Protein AF-A0A6B1GG24-F1 (afdb_monomer)

Radius of gyration: 11.5 Å; Cα contacts (8 Å, |Δi|>4): 81; chains: 1; bounding box: 32×20×30 Å

Nearest PDB structures (foldseek):
  6ok1-assembly1_A  TM=8.761E-01  e=1.123E-01  Thermomonospora curvata DSM 43183
  6ok1-assembly1_C  TM=8.633E-01  e=3.580E-01  Thermomonospora curvata DSM 43183
  1jic-assembly1_A  TM=4.917E-01  e=9.447E+00  Saccharolobus solfataricus

Structure (mmCIF, N/CA/C/O backbone):
data_AF-A0A6B1GG24-F1
#
_entry.id   AF-A0A6B1GG24-F1
#
loop_
_atom_site.group_PDB
_atom_site.id
_atom_site.type_symbol
_atom_site.label_atom_id
_atom_site.label_alt_id
_atom_site.label_comp_id
_atom_site.label_asym_id
_atom_site.label_entity_id
_atom_site.label_seq_id
_atom_site.pdbx_PDB_ins_code
_atom_site.Cartn_x
_atom_site.Cartn_y
_atom_site.Cartn_z
_atom_site.occupancy
_atom_site.B_iso_or_equiv
_atom_site.auth_seq_id
_atom_site.auth_comp_id
_atom_site.auth_asym_id
_atom_site.auth_atom_id
_atom_site.pdbx_PDB_model_num
ATOM 1 N N . MET A 1 1 ? -10.554 -8.559 -2.620 1.00 59.00 1 MET A N 1
ATOM 2 C CA . MET A 1 1 ? -9.077 -8.464 -2.724 1.00 59.00 1 MET A CA 1
ATOM 3 C C . MET A 1 1 ? -8.784 -7.739 -4.007 1.00 59.00 1 MET A C 1
ATOM 5 O O . MET A 1 1 ? -8.610 -8.332 -5.066 1.00 59.00 1 MET A O 1
ATOM 9 N N . GLU A 1 2 ? -8.811 -6.433 -3.882 1.00 85.69 2 GLU A N 1
ATOM 10 C CA . GLU A 1 2 ? -8.504 -5.464 -4.905 1.00 85.69 2 GLU A CA 1
ATOM 11 C C . GLU A 1 2 ? -6.988 -5.233 -4.848 1.00 85.69 2 GLU A C 1
ATOM 13 O O . GLU A 1 2 ? -6.407 -5.120 -3.768 1.00 85.69 2 GLU A O 1
ATOM 18 N N . ILE A 1 3 ? -6.320 -5.253 -6.001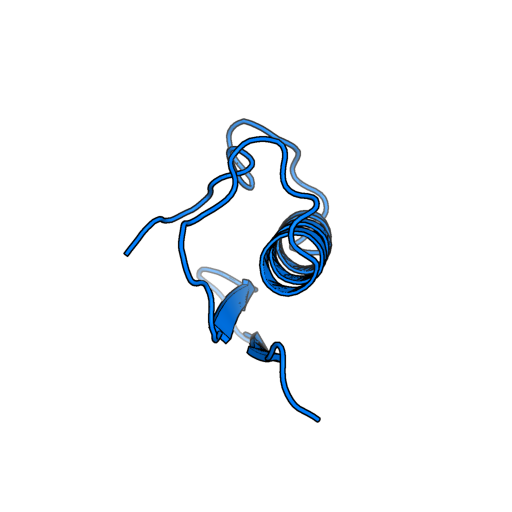 1.00 92.62 3 ILE A N 1
ATOM 19 C CA . ILE A 1 3 ? -4.858 -5.166 -6.096 1.00 92.62 3 ILE A CA 1
ATOM 20 C C . ILE A 1 3 ? -4.518 -4.054 -7.082 1.00 92.62 3 ILE A C 1
ATOM 22 O O . ILE A 1 3 ? -5.110 -3.990 -8.156 1.00 92.62 3 ILE A O 1
ATOM 26 N N . TYR A 1 4 ? -3.548 -3.208 -6.722 1.00 94.19 4 TYR A N 1
ATOM 27 C CA . TYR A 1 4 ? -3.074 -2.096 -7.553 1.00 94.19 4 TYR A CA 1
ATOM 28 C C . TYR A 1 4 ? -4.210 -1.178 -8.029 1.00 94.19 4 TYR A C 1
ATOM 30 O O . TYR A 1 4 ? -4.312 -0.861 -9.210 1.00 94.19 4 TYR A O 1
ATOM 38 N N . THR A 1 5 ? -5.050 -0.725 -7.100 1.00 97.19 5 THR A N 1
ATOM 39 C CA . THR A 1 5 ? -6.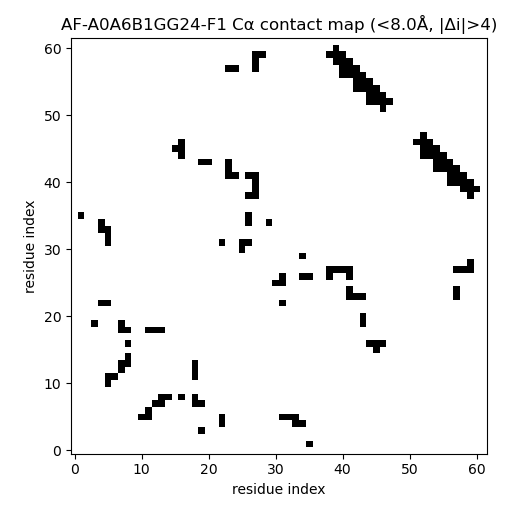181 0.197 -7.326 1.00 97.19 5 THR A CA 1
ATOM 40 C C . THR A 1 5 ? -5.774 1.528 -7.962 1.00 97.19 5 THR A C 1
ATOM 42 O O . THR A 1 5 ? -6.554 2.123 -8.700 1.00 97.19 5 THR A O 1
ATOM 45 N N . SER A 1 6 ? -4.533 1.974 -7.759 1.00 96.88 6 SER A N 1
ATOM 46 C CA . SER A 1 6 ? -3.962 3.127 -8.461 1.00 96.88 6 SER A CA 1
ATOM 47 C C . SER A 1 6 ? -3.431 2.813 -9.867 1.00 96.88 6 SER A C 1
ATOM 49 O O . SER A 1 6 ? -3.161 3.726 -10.642 1.00 96.88 6 SER A O 1
ATOM 51 N N . GLY A 1 7 ? -3.262 1.530 -10.202 1.00 96.94 7 GLY A N 1
ATOM 52 C CA . GLY A 1 7 ? -2.546 1.038 -11.381 1.00 96.94 7 GLY A CA 1
ATOM 53 C C . GLY A 1 7 ? -1.118 0.546 -11.094 1.00 96.94 7 GLY A C 1
ATOM 54 O O . GLY A 1 7 ? -0.516 -0.117 -11.944 1.00 96.94 7 GLY A O 1
ATOM 55 N N . GLY A 1 8 ? -0.581 0.828 -9.900 1.00 95.25 8 GLY A N 1
ATOM 56 C CA . GLY A 1 8 ? 0.741 0.385 -9.444 1.00 95.25 8 GLY A CA 1
ATOM 57 C C . GLY A 1 8 ? 1.892 0.781 -10.377 1.00 95.25 8 GLY A C 1
ATOM 58 O O . GLY A 1 8 ? 1.771 1.690 -11.197 1.00 95.25 8 GLY A O 1
ATOM 59 N N . ASN A 1 9 ? 3.003 0.040 -10.304 1.00 94.25 9 ASN A N 1
ATOM 60 C CA . ASN A 1 9 ? 4.218 0.313 -11.089 1.00 94.25 9 ASN A CA 1
ATOM 61 C C . ASN A 1 9 ? 4.007 0.379 -12.609 1.00 94.25 9 ASN A C 1
ATOM 63 O O . ASN A 1 9 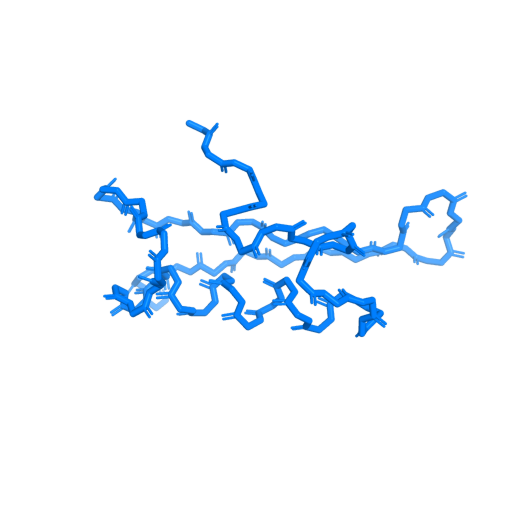? 4.821 0.970 -13.315 1.00 94.25 9 ASN A O 1
ATOM 67 N N . LEU A 1 10 ? 2.963 -0.280 -13.119 1.00 94.69 10 LEU A N 1
ATOM 68 C CA . LEU A 1 10 ? 2.730 -0.404 -14.553 1.00 94.69 10 LEU A CA 1
ATOM 69 C C . LEU A 1 10 ? 1.956 0.783 -15.135 1.00 94.69 10 LEU A C 1
ATOM 71 O O . LEU A 1 10 ? 2.231 1.17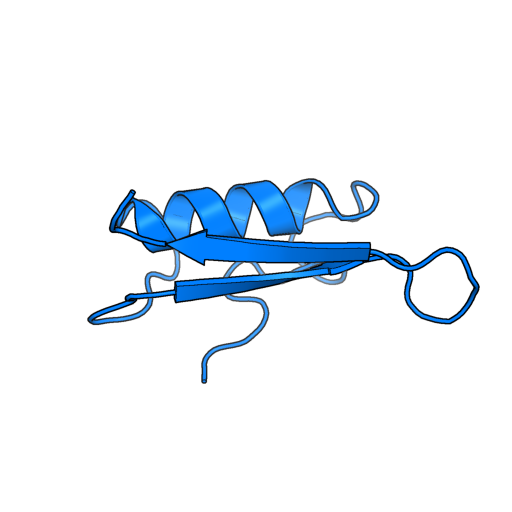4 -16.267 1.00 94.69 10 LEU A O 1
ATOM 75 N N . ALA A 1 11 ? 0.988 1.327 -14.395 1.00 97.00 11 ALA A N 1
ATOM 76 C CA . ALA A 1 11 ? 0.062 2.330 -14.923 1.00 97.00 11 ALA A CA 1
ATOM 77 C C . ALA A 1 11 ? 0.042 3.653 -14.142 1.00 97.00 11 ALA A C 1
ATOM 79 O O . ALA A 1 11 ? -0.279 4.676 -14.740 1.00 97.00 11 ALA A O 1
ATOM 80 N N . GLU A 1 12 ? 0.396 3.664 -12.852 1.00 96.31 12 GLU A N 1
ATOM 81 C CA . GLU A 1 12 ? 0.482 4.902 -12.065 1.00 96.31 12 GLU A CA 1
ATOM 82 C C . GLU A 1 12 ? 1.830 5.588 -12.302 1.00 96.31 12 GLU A C 1
ATOM 84 O O . GLU A 1 12 ? 1.914 6.624 -12.960 1.00 96.31 12 GLU A O 1
ATOM 89 N N . ALA A 1 13 ? 2.892 4.992 -11.760 1.00 96.06 13 ALA A N 1
ATOM 90 C CA . ALA A 1 13 ? 4.273 5.432 -11.882 1.00 96.06 13 ALA A CA 1
ATOM 91 C C . ALA A 1 13 ? 5.200 4.364 -11.287 1.00 96.06 13 ALA A C 1
ATOM 93 O O . ALA A 1 13 ? 4.789 3.590 -10.431 1.00 96.06 13 ALA A O 1
ATOM 94 N N . TYR A 1 14 ? 6.474 4.365 -11.682 1.00 94.62 14 TYR A N 1
ATOM 95 C CA . TYR A 1 14 ? 7.507 3.579 -11.007 1.00 94.62 14 TYR A CA 1
ATOM 96 C C . TYR A 1 14 ? 8.355 4.494 -10.118 1.00 94.62 14 TYR A C 1
ATOM 98 O O . TYR A 1 14 ? 9.375 5.025 -10.558 1.00 94.62 14 TYR A O 1
ATOM 106 N N . VAL A 1 15 ? 7.925 4.702 -8.869 1.00 95.38 15 VAL A N 1
ATOM 107 C CA . VAL A 1 15 ? 8.612 5.538 -7.862 1.00 95.38 15 VAL A CA 1
ATOM 108 C C . VAL A 1 15 ? 9.186 4.651 -6.754 1.00 95.38 15 VAL A C 1
ATOM 110 O O . VAL A 1 15 ? 9.148 4.965 -5.564 1.00 95.38 15 VAL A O 1
ATOM 113 N N . HIS A 1 16 ? 9.748 3.511 -7.165 1.00 92.81 16 HIS A N 1
ATOM 114 C CA . HIS A 1 16 ? 10.403 2.542 -6.287 1.00 92.81 16 HIS A CA 1
ATOM 115 C C . HIS A 1 16 ? 9.532 2.066 -5.106 1.00 92.81 16 HIS A C 1
ATOM 117 O O . HIS A 1 16 ? 10.055 1.794 -4.025 1.00 92.81 16 HIS A O 1
ATOM 123 N N . GLY A 1 17 ? 8.216 1.930 -5.297 1.00 92.44 17 GLY A N 1
ATOM 124 C CA . GLY A 1 17 ? 7.298 1.443 -4.267 1.00 92.44 17 GLY A CA 1
ATOM 125 C C . GLY A 1 17 ? 6.667 2.550 -3.424 1.00 92.44 17 GLY A C 1
ATOM 126 O O . GLY A 1 17 ? 5.746 2.265 -2.658 1.00 92.44 17 GLY A O 1
ATOM 127 N N . PHE A 1 18 ? 7.126 3.803 -3.532 1.00 95.38 18 PHE A N 1
ATOM 128 C CA . PHE A 1 18 ? 6.559 4.900 -2.744 1.00 95.38 18 PHE A CA 1
ATOM 129 C C . PHE A 1 18 ? 5.135 5.247 -3.191 1.00 95.38 18 PHE A C 1
ATOM 131 O O . PHE A 1 18 ? 4.287 5.583 -2.365 1.00 95.38 18 PHE A O 1
ATOM 138 N N . GLU A 1 19 ? 4.841 5.090 -4.481 1.00 96.19 19 GLU A N 1
ATOM 139 C CA . GLU A 1 19 ? 3.485 5.196 -5.022 1.00 96.19 19 GLU A CA 1
ATOM 140 C C . GLU A 1 19 ? 2.515 4.203 -4.359 1.00 96.19 19 GLU A C 1
ATOM 142 O O . GLU A 1 19 ? 1.409 4.588 -3.983 1.00 96.19 19 GLU A O 1
ATOM 147 N N . LEU A 1 20 ? 2.957 2.969 -4.084 1.00 96.88 20 LEU A N 1
ATOM 148 C CA . LEU A 1 20 ? 2.135 1.960 -3.406 1.00 96.88 20 LEU A CA 1
ATOM 149 C C . LEU A 1 20 ? 1.862 2.325 -1.943 1.00 96.88 20 LEU A C 1
ATOM 151 O O . LEU A 1 20 ? 0.770 2.072 -1.439 1.00 96.88 20 LEU A O 1
ATOM 155 N N . VAL A 1 21 ? 2.830 2.948 -1.261 1.00 97.56 21 VAL A N 1
ATOM 156 C CA . VAL A 1 21 ? 2.634 3.475 0.101 1.00 97.56 21 VAL A CA 1
ATOM 157 C C . VAL A 1 21 ? 1.597 4.597 0.095 1.00 97.56 21 VAL A C 1
ATOM 159 O O . VAL A 1 21 ? 0.723 4.633 0.962 1.00 97.56 21 VAL A O 1
ATOM 162 N N . ASN A 1 22 ? 1.660 5.491 -0.892 1.00 97.81 22 ASN A N 1
ATOM 163 C CA . ASN A 1 22 ? 0.694 6.574 -1.035 1.00 97.81 22 ASN A CA 1
ATOM 164 C C . ASN A 1 22 ? -0.717 6.054 -1.351 1.00 97.81 22 ASN A C 1
ATOM 166 O O . ASN A 1 22 ? -1.687 6.530 -0.766 1.00 97.81 22 ASN A O 1
ATOM 170 N N . GLU A 1 23 ? -0.852 5.058 -2.230 1.00 98.19 23 GLU A N 1
ATOM 171 C CA . GLU A 1 23 ? -2.148 4.425 -2.494 1.00 98.19 23 GLU A CA 1
ATOM 172 C C . GLU A 1 23 ? -2.700 3.717 -1.255 1.00 98.19 23 GLU A C 1
ATOM 174 O O . GLU A 1 23 ? -3.863 3.913 -0.915 1.00 98.19 23 GLU A O 1
ATOM 179 N N . ALA A 1 24 ? -1.871 2.977 -0.514 1.00 98.06 24 ALA A N 1
ATOM 180 C CA . ALA A 1 24 ? -2.304 2.349 0.731 1.00 98.06 24 ALA A CA 1
ATOM 181 C C . ALA A 1 24 ? -2.780 3.377 1.768 1.00 98.06 24 ALA A C 1
ATOM 183 O O . ALA A 1 24 ? -3.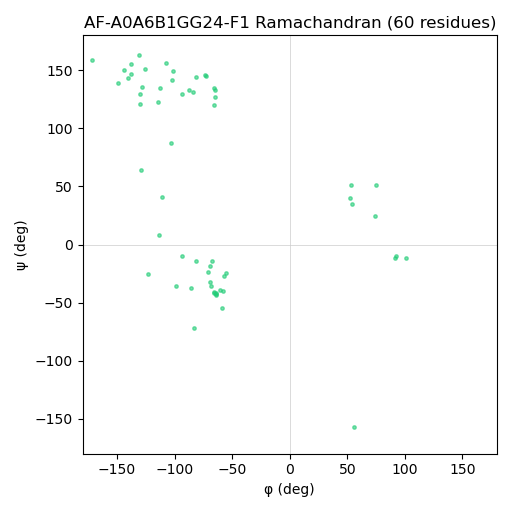787 3.150 2.437 1.00 98.06 24 ALA A O 1
ATOM 184 N N . ALA A 1 25 ? -2.098 4.524 1.871 1.00 98.31 25 ALA A N 1
ATOM 185 C CA . ALA A 1 25 ? -2.506 5.620 2.746 1.00 98.31 25 ALA A CA 1
ATOM 186 C C . ALA A 1 25 ? -3.838 6.245 2.308 1.00 98.31 25 ALA A C 1
ATOM 188 O O . ALA A 1 25 ? -4.678 6.535 3.158 1.00 98.31 25 ALA A O 1
ATOM 189 N N . ARG A 1 26 ? -4.054 6.431 1.000 1.00 98.38 26 ARG A N 1
ATOM 190 C CA . ARG A 1 26 ? -5.334 6.915 0.460 1.00 98.38 26 ARG A CA 1
ATOM 191 C C . ARG A 1 26 ? -6.468 5.930 0.717 1.00 98.38 26 ARG A C 1
ATOM 193 O O . ARG A 1 26 ? -7.539 6.369 1.120 1.00 98.38 26 ARG A O 1
ATOM 200 N N . GLN A 1 27 ? -6.229 4.628 0.551 1.00 98.38 27 GLN A N 1
ATOM 201 C CA . GLN A 1 27 ? -7.229 3.590 0.815 1.00 98.38 27 GLN A CA 1
ATOM 202 C C . GLN A 1 27 ? -7.712 3.641 2.266 1.00 98.38 27 GLN A C 1
ATOM 204 O O . GLN A 1 27 ? -8.906 3.829 2.486 1.00 98.38 27 GLN A O 1
ATOM 209 N N . VAL A 1 28 ? -6.808 3.581 3.254 1.00 98.12 28 VAL A N 1
ATOM 210 C CA . VAL A 1 28 ? -7.202 3.616 4.681 1.00 98.12 28 VAL A CA 1
ATOM 211 C C . VAL A 1 28 ? -7.793 4.963 5.123 1.00 98.12 28 VAL A C 1
ATOM 213 O O . VAL A 1 28 ? -8.408 5.050 6.179 1.00 98.12 28 VAL A O 1
ATOM 216 N N . ARG A 1 29 ? -7.632 6.029 4.329 1.00 97.69 29 ARG A N 1
ATOM 217 C CA . ARG A 1 29 ? -8.261 7.340 4.574 1.00 97.69 29 ARG A CA 1
ATOM 218 C C . ARG A 1 29 ? -9.592 7.532 3.849 1.00 97.69 29 ARG A C 1
ATOM 220 O O . ARG A 1 29 ? -10.279 8.508 4.128 1.00 97.69 29 ARG A O 1
ATOM 227 N N . GLY A 1 30 ? -9.964 6.636 2.934 1.00 97.38 30 GLY A N 1
ATOM 228 C CA . GLY A 1 30 ? -11.154 6.812 2.098 1.00 97.38 30 GLY A CA 1
ATOM 229 C C . GLY A 1 30 ? -10.985 7.858 0.987 1.00 97.38 30 GLY A C 1
ATOM 230 O O . GLY A 1 30 ? -11.969 8.448 0.548 1.00 97.38 30 GLY A O 1
ATOM 231 N N . GLU A 1 31 ? -9.751 8.128 0.554 1.00 98.25 31 GLU A N 1
ATOM 232 C CA . GLU A 1 31 ? -9.398 9.200 -0.391 1.00 98.25 31 GLU A CA 1
ATOM 233 C C . GLU A 1 31 ? -8.872 8.665 -1.739 1.00 98.25 31 GLU A C 1
ATOM 235 O O . GLU A 1 31 ? -8.357 9.431 -2.561 1.00 98.25 31 GLU A O 1
ATOM 240 N N . SER A 1 32 ? -8.944 7.351 -1.991 1.00 98.12 32 SER A N 1
ATOM 241 C CA . SER A 1 32 ? -8.498 6.801 -3.275 1.00 98.12 32 SER A CA 1
ATOM 242 C C . SER A 1 32 ? -9.473 7.147 -4.402 1.00 98.12 32 SER A C 1
ATOM 244 O O . SER A 1 32 ? -10.691 7.169 -4.243 1.00 98.12 32 SER A O 1
ATOM 246 N N . THR A 1 33 ? -8.926 7.370 -5.597 1.00 97.50 33 THR A N 1
ATOM 247 C CA . THR A 1 33 ? -9.706 7.531 -6.832 1.00 97.50 33 THR A CA 1
ATOM 248 C C . THR A 1 33 ? -10.366 6.223 -7.275 1.00 97.50 33 THR A C 1
ATOM 250 O O . THR A 1 33 ? -11.293 6.247 -8.081 1.00 97.50 33 THR A O 1
ATOM 253 N N . CYS A 1 34 ? -9.886 5.087 -6.762 1.00 97.44 34 CYS A N 1
ATOM 254 C CA . CYS A 1 34 ? -10.455 3.755 -6.937 1.00 97.44 34 CYS A CA 1
ATOM 255 C C . CYS A 1 34 ? -10.609 3.111 -5.549 1.00 97.44 34 CYS A C 1
ATOM 257 O O . CYS A 1 34 ? -9.906 2.167 -5.186 1.00 97.44 34 CYS A O 1
ATOM 259 N N . GLN A 1 35 ? -11.471 3.716 -4.731 1.00 98.06 35 GLN A N 1
ATOM 260 C CA . GLN A 1 35 ? -11.663 3.337 -3.336 1.00 98.06 35 GLN A CA 1
ATOM 261 C C . GLN A 1 35 ? -12.242 1.926 -3.204 1.00 98.06 35 GLN A C 1
ATOM 263 O O . GLN A 1 35 ? -13.218 1.581 -3.868 1.00 98.06 35 GLN A O 1
ATOM 268 N N . VAL A 1 36 ? -11.644 1.134 -2.314 1.00 97.44 36 VAL A N 1
ATOM 269 C CA . VAL A 1 36 ? -12.183 -0.162 -1.897 1.00 97.44 36 VAL A CA 1
ATOM 270 C C . VAL A 1 36 ? -13.215 0.056 -0.795 1.00 97.44 36 VAL A C 1
ATOM 272 O O . VAL A 1 36 ? -12.954 0.769 0.181 1.00 97.44 36 VAL A O 1
ATOM 275 N N . ASP A 1 37 ? -14.380 -0.571 -0.949 1.00 96.19 37 ASP A N 1
ATOM 276 C CA . ASP A 1 37 ? -15.451 -0.527 0.044 1.00 96.19 37 ASP A CA 1
ATOM 277 C C . ASP A 1 37 ? -15.029 -1.231 1.340 1.00 96.19 37 ASP A C 1
ATOM 279 O O . ASP A 1 37 ? -14.520 -2.351 1.313 1.00 96.19 37 ASP A O 1
ATOM 283 N N . ASN A 1 38 ? -15.304 -0.594 2.484 1.00 94.88 38 ASN A N 1
ATOM 284 C CA . ASN A 1 38 ? -15.046 -1.135 3.826 1.00 94.88 38 ASN A CA 1
ATOM 285 C C . ASN A 1 38 ? -13.598 -1.621 4.034 1.00 94.88 38 ASN A C 1
ATOM 287 O O . ASN A 1 38 ? -13.367 -2.664 4.642 1.00 94.88 38 ASN A O 1
ATOM 291 N N . VAL A 1 39 ? -12.612 -0.887 3.510 1.00 96.31 39 VAL A N 1
ATOM 292 C CA . VAL A 1 39 ? -11.202 -1.220 3.731 1.00 96.31 39 VAL A CA 1
ATOM 293 C C . VAL A 1 39 ? -10.831 -1.052 5.207 1.00 96.31 39 VAL A C 1
ATOM 295 O O . VAL A 1 39 ? -10.937 0.032 5.768 1.00 96.31 39 VAL A O 1
ATOM 298 N N . GLU A 1 40 ? -10.381 -2.137 5.832 1.00 96.69 40 GLU A N 1
ATOM 299 C CA . GLU A 1 40 ? -9.841 -2.124 7.201 1.00 96.69 40 GLU A CA 1
ATOM 300 C C . GLU A 1 40 ? -8.307 -2.088 7.186 1.00 96.69 40 GLU A C 1
ATOM 302 O O . GLU A 1 40 ? -7.676 -1.406 7.993 1.00 96.69 40 GLU A O 1
ATOM 307 N N . PHE A 1 41 ? -7.707 -2.777 6.208 1.00 97.56 41 PHE A N 1
ATOM 308 C CA . PHE A 1 41 ? -6.264 -2.919 6.063 1.00 97.56 41 PHE A CA 1
ATOM 309 C C . PHE A 1 41 ? -5.815 -2.772 4.608 1.00 97.56 41 PHE A C 1
ATOM 311 O O . PHE A 1 41 ? -6.492 -3.237 3.691 1.00 97.56 41 PHE A O 1
ATOM 318 N N . SER A 1 42 ? -4.621 -2.212 4.399 1.00 97.56 42 SER A N 1
ATOM 319 C CA . SER A 1 42 ? -3.962 -2.139 3.091 1.00 97.56 42 SER A CA 1
ATOM 320 C C . SER A 1 42 ? -2.516 -2.629 3.170 1.00 97.56 42 SER A C 1
ATOM 322 O O . SER A 1 42 ? -1.699 -2.078 3.910 1.00 97.56 42 SER A O 1
ATOM 324 N N . LEU A 1 43 ? -2.193 -3.666 2.392 1.00 97.25 43 LEU A N 1
ATOM 325 C CA . LEU A 1 43 ? -0.865 -4.283 2.339 1.00 97.25 43 LEU A CA 1
ATOM 326 C C . LEU A 1 43 ? -0.016 -3.677 1.214 1.00 97.25 43 LEU A C 1
ATOM 328 O O . LEU A 1 43 ? -0.424 -3.660 0.054 1.00 97.25 43 LEU A O 1
ATOM 332 N N . VAL A 1 44 ? 1.206 -3.272 1.550 1.00 97.00 44 VAL A N 1
ATOM 333 C CA . VAL A 1 44 ? 2.239 -2.831 0.606 1.00 97.00 44 VAL A CA 1
ATOM 334 C C . VAL A 1 44 ? 3.382 -3.836 0.609 1.00 97.00 44 VAL A C 1
ATOM 336 O O . VAL A 1 44 ? 3.856 -4.232 1.673 1.00 97.00 44 VAL A O 1
ATOM 339 N N . VAL A 1 45 ? 3.856 -4.218 -0.578 1.00 94.25 45 VAL A N 1
ATOM 340 C CA . VAL A 1 45 ? 5.025 -5.091 -0.763 1.00 94.25 45 VAL A CA 1
ATOM 341 C C . VAL A 1 45 ? 5.976 -4.441 -1.763 1.00 94.25 45 VAL A C 1
ATOM 343 O O . VAL A 1 45 ? 5.555 -4.051 -2.852 1.00 94.25 45 VAL A O 1
ATOM 346 N N . ALA A 1 46 ? 7.256 -4.338 -1.404 1.00 89.56 46 ALA A N 1
ATOM 347 C CA . ALA A 1 46 ? 8.303 -3.744 -2.231 1.00 89.56 46 ALA A CA 1
ATOM 348 C C . ALA A 1 46 ? 9.550 -4.642 -2.319 1.00 89.56 46 ALA A C 1
ATOM 350 O O . ALA A 1 46 ? 9.746 -5.565 -1.528 1.00 89.56 46 ALA A O 1
ATOM 351 N N . GLY A 1 47 ? 10.398 -4.364 -3.314 1.00 84.56 47 GLY A N 1
ATOM 352 C CA . GLY A 1 47 ? 11.578 -5.173 -3.638 1.00 84.56 47 GLY A CA 1
ATOM 353 C C . GLY A 1 47 ? 11.258 -6.499 -4.348 1.00 84.56 47 GLY A C 1
ATOM 354 O O . GLY A 1 47 ? 11.714 -7.550 -3.894 1.00 84.56 47 GLY A O 1
ATOM 355 N N . PRO A 1 48 ? 10.470 -6.510 -5.446 1.00 79.25 48 PRO A N 1
ATOM 356 C CA . PRO A 1 48 ? 10.216 -7.744 -6.180 1.00 79.25 48 PRO A CA 1
ATOM 357 C C . PRO A 1 48 ? 11.510 -8.281 -6.819 1.00 79.25 48 PRO A C 1
ATOM 359 O O . PRO A 1 48 ? 12.188 -7.579 -7.565 1.00 79.25 48 PRO A O 1
ATOM 362 N N . GLY A 1 49 ? 11.832 -9.551 -6.558 1.00 77.56 49 GLY A N 1
ATOM 363 C CA . GLY A 1 49 ? 12.837 -10.318 -7.309 1.00 77.56 49 GLY A CA 1
ATOM 364 C C . GLY A 1 49 ? 14.281 -10.292 -6.791 1.00 77.56 49 GLY A C 1
ATOM 365 O O . GLY A 1 49 ? 15.071 -11.126 -7.228 1.00 77.56 49 GLY A O 1
ATOM 366 N N . ALA A 1 50 ? 14.639 -9.419 -5.846 1.00 75.50 50 ALA A N 1
ATOM 367 C CA . ALA A 1 50 ? 15.959 -9.427 -5.208 1.00 75.50 50 ALA A CA 1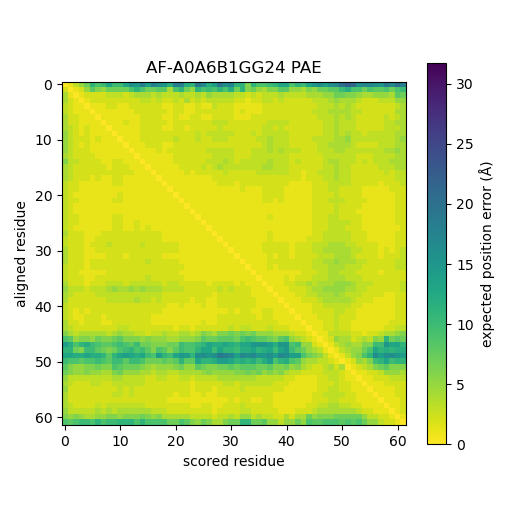
ATOM 368 C C . ALA A 1 50 ? 15.879 -8.920 -3.763 1.00 75.50 50 ALA A C 1
ATOM 370 O O . ALA A 1 50 ? 15.176 -7.955 -3.479 1.00 75.50 50 ALA A O 1
ATOM 371 N N . LEU A 1 51 ? 16.611 -9.566 -2.852 1.00 87.94 51 LEU A N 1
ATOM 372 C CA . LEU A 1 51 ? 16.732 -9.096 -1.472 1.00 87.94 51 LEU A CA 1
ATOM 373 C C . LEU A 1 51 ? 17.636 -7.851 -1.404 1.00 87.94 51 LEU A C 1
ATOM 375 O O . LEU A 1 51 ? 18.627 -7.789 -2.138 1.00 87.94 51 LEU A O 1
ATOM 379 N N . PRO A 1 52 ? 17.351 -6.896 -0.497 1.00 87.44 52 PRO A N 1
ATO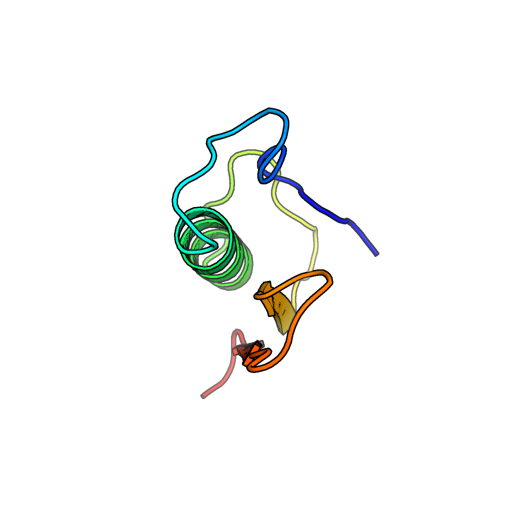M 380 C CA . PRO A 1 52 ? 16.319 -6.940 0.547 1.00 87.44 52 PRO A CA 1
ATOM 381 C C . PRO A 1 52 ? 14.905 -6.595 0.043 1.00 87.44 52 PRO A C 1
ATOM 383 O O . PRO A 1 52 ? 14.732 -5.711 -0.790 1.00 87.44 52 PRO A O 1
ATOM 386 N N . ALA A 1 53 ? 13.896 -7.271 0.602 1.00 90.56 53 ALA A N 1
ATOM 387 C CA . ALA A 1 53 ? 12.478 -6.983 0.375 1.00 90.56 53 ALA A CA 1
ATOM 388 C C . ALA A 1 53 ? 11.851 -6.337 1.619 1.00 90.56 53 ALA A C 1
ATOM 390 O O . ALA A 1 53 ? 12.343 -6.522 2.736 1.00 90.56 53 ALA A O 1
ATOM 391 N N . SER A 1 54 ? 10.758 -5.599 1.435 1.00 92.88 54 SER A N 1
ATOM 392 C CA . SER A 1 54 ? 10.028 -4.951 2.527 1.00 92.88 54 SER A CA 1
ATOM 393 C C . SER A 1 54 ? 8.517 -5.085 2.355 1.00 92.88 54 SER A C 1
ATOM 395 O O . SER A 1 54 ? 8.005 -5.257 1.247 1.00 92.88 54 SER A O 1
ATOM 397 N N . ALA A 1 55 ? 7.801 -5.014 3.475 1.00 95.56 55 ALA A N 1
ATOM 398 C CA . ALA A 1 55 ? 6.348 -4.988 3.502 1.00 95.56 55 ALA A CA 1
ATOM 399 C C . ALA A 1 55 ? 5.850 -4.074 4.626 1.00 95.56 55 ALA A C 1
ATOM 401 O O . ALA A 1 55 ? 6.514 -3.935 5.656 1.00 95.56 55 ALA A O 1
ATOM 402 N N . ALA A 1 56 ? 4.682 -3.471 4.425 1.00 96.88 56 ALA A N 1
ATOM 403 C CA . ALA A 1 56 ? 3.992 -2.658 5.421 1.00 96.88 56 ALA A CA 1
ATOM 404 C C . ALA A 1 56 ? 2.486 -2.929 5.366 1.00 96.88 56 ALA A C 1
ATOM 406 O O . ALA A 1 56 ? 1.929 -3.122 4.287 1.00 96.88 56 ALA A O 1
ATOM 407 N N . LEU A 1 57 ? 1.838 -2.924 6.528 1.00 97.56 57 LEU A N 1
ATOM 408 C CA . LEU A 1 57 ? 0.388 -3.002 6.657 1.00 97.56 57 LEU A CA 1
ATOM 409 C C . LEU A 1 57 ? -0.104 -1.680 7.240 1.00 97.56 57 LEU A C 1
ATOM 411 O O . LEU A 1 57 ? 0.363 -1.269 8.301 1.00 97.56 57 LEU A O 1
ATOM 415 N N . LEU A 1 58 ? -1.006 -1.010 6.531 1.00 98.00 58 LEU A N 1
ATOM 416 C CA . LEU A 1 58 ? -1.676 0.195 7.008 1.00 98.00 58 LEU A CA 1
ATOM 417 C C . LEU A 1 58 ? -3.082 -0.186 7.460 1.00 98.00 58 LEU A C 1
ATOM 419 O O . LEU A 1 58 ? -3.723 -1.019 6.824 1.00 98.00 58 LEU A O 1
ATOM 423 N N . SER A 1 59 ? -3.535 0.429 8.545 1.00 97.81 59 SER A N 1
ATOM 424 C CA . SER A 1 59 ? -4.826 0.175 9.179 1.00 97.81 59 SER A CA 1
ATOM 425 C C . SER A 1 59 ? -5.600 1.483 9.313 1.00 97.81 59 SER A C 1
ATOM 427 O O . SER A 1 59 ? -4.999 2.556 9.425 1.00 97.81 59 SER A O 1
ATOM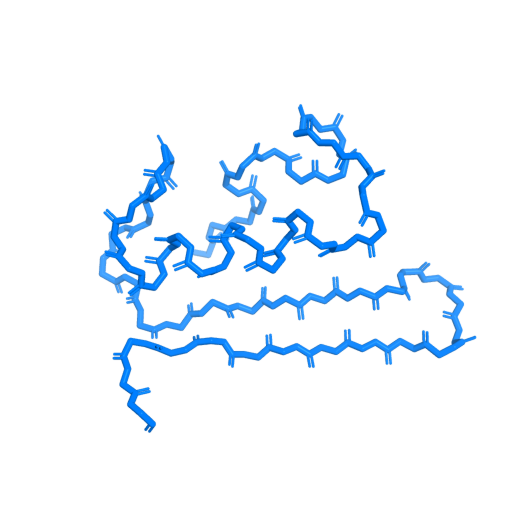 429 N N . VAL A 1 60 ? -6.928 1.386 9.297 1.00 97.00 60 VAL A N 1
ATOM 430 C CA . VAL A 1 60 ? -7.819 2.493 9.683 1.00 97.00 60 VAL A CA 1
ATOM 431 C C . VAL A 1 60 ? -7.785 2.753 11.196 1.00 97.00 60 VAL A C 1
ATOM 433 O O . VAL A 1 60 ? -8.063 3.866 11.640 1.00 97.00 60 VAL A O 1
ATOM 436 N N . GLU A 1 61 ? -7.408 1.740 11.980 1.00 93.38 61 GLU A N 1
ATOM 437 C CA . GLU A 1 61 ? -7.241 1.802 13.435 1.00 93.38 61 GLU A CA 1
ATOM 438 C C . GLU A 1 61 ? -5.754 1.926 13.842 1.00 93.38 61 GLU A C 1
ATOM 440 O O . GLU A 1 61 ? -4.901 1.402 13.117 1.00 93.38 61 GLU A O 1
ATOM 445 N N . PRO A 1 62 ? -5.434 2.596 14.974 1.00 84.88 62 PRO A N 1
ATOM 446 C CA . PRO A 1 62 ? -4.060 2.802 15.455 1.00 84.88 62 PRO A CA 1
ATOM 447 C C . PRO A 1 62 ? -3.286 1.533 15.830 1.00 84.88 62 PRO A C 1
ATOM 449 O O . PRO A 1 62 ? -3.900 0.590 16.379 1.00 84.88 62 PRO A O 1
#

Foldseek 3Di:
DDPPLCVPCNP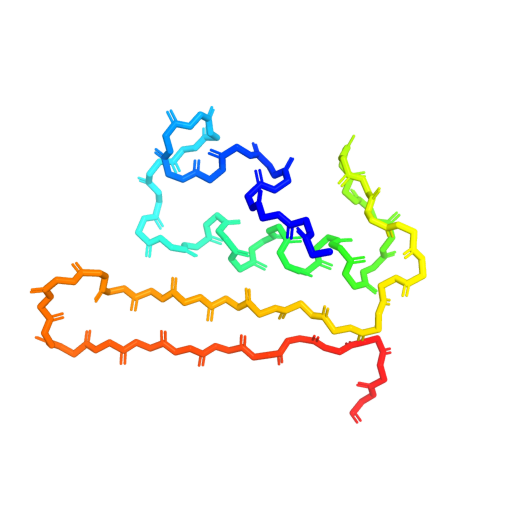NHPPQQVVLVVQQVCQLVVNDPRHDPPDAKRKGKGDPPDPPIDIDIDGVPD

Solvent-accessible surface area (backbone atoms only — not comparable to full-atom values): 3936 Å² total; per-residue (Å²): 138,85,74,56,64,71,41,38,66,85,66,59,50,76,58,89,52,51,56,48,52,51,47,33,54,24,40,48,67,74,66,39,97,56,61,64,84,87,55,57,68,33,80,38,78,39,49,87,95,50,87,80,62,51,72,50,79,45,52,61,64,136

Secondary structure (DSSP, 8-state):
----TT-HHHHT--STTHHHHHHHHHHHHT--TTPPTT--EEEEEE-TTSSS-EEEEEES--

Sequence (62 aa):
MEIYTSGGNLAEAYVHGFELVNEAARQVRGESTCQVDNVEFSLVVAGPGALPASAALLSVEP

Mean predicted aligned error: 3.04 Å

pLDDT: mean 93.88, std 6.78, range [59.0, 98.38]